Protein AF-A0A1H5ZE45-F1 (afdb_monomer_lite)

Sequence (126 aa):
MATTEIDCGADVAEILRLSAETYESKTTDYGSSWRAIGHIIHLLARGEPIVLETPEDIIAFGLFTRRMDKFAREFNGTFLSESLTFEALADSPEDESVYAAMAAANIRDMEDREMTDPNRVGIGAK

Foldseek 3Di:
DDDPDDPPDQDPVNVVVVVVVVVVLCCLQQPVLVVVLVVVVCVVCVNPDDDQPDPLSVVLVVLVVVVSSLVSRLCCCVPPHVDNDDDDSHDDPVRVVVSVVVNVVSVVVVVVVCVVDPPCDDPDDD

Radius of gyration: 21.1 Å; chains: 1; bounding box: 45×49×65 Å

Structure (mmCIF, N/CA/C/O backbone):
data_AF-A0A1H5ZE45-F1
#
_entry.id   AF-A0A1H5ZE45-F1
#
loop_
_atom_site.group_P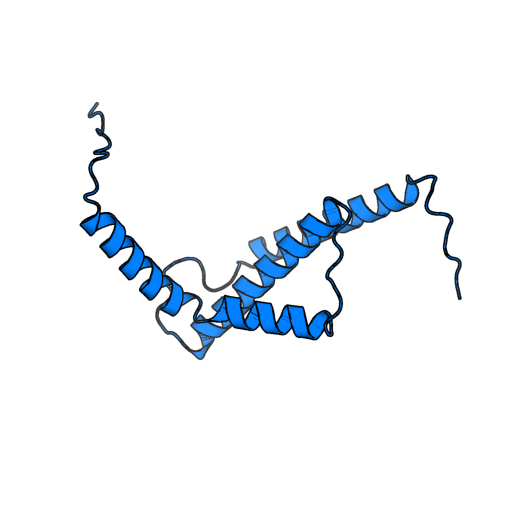DB
_atom_site.id
_atom_site.type_symbol
_atom_site.label_atom_id
_atom_site.label_alt_id
_atom_site.label_comp_id
_atom_site.label_asym_id
_atom_site.label_entity_id
_atom_site.label_seq_id
_atom_site.pdbx_PDB_ins_code
_atom_site.Cartn_x
_atom_site.Cartn_y
_atom_site.Cartn_z
_atom_site.occupancy
_atom_site.B_iso_or_equiv
_atom_site.auth_seq_id
_atom_site.auth_comp_id
_atom_site.auth_asym_id
_atom_site.auth_atom_id
_atom_site.pdbx_PDB_model_num
ATOM 1 N N . MET A 1 1 ? -4.451 33.214 -28.905 1.00 39.75 1 MET A N 1
ATOM 2 C CA . MET A 1 1 ? -4.835 32.087 -28.032 1.00 39.75 1 MET A CA 1
ATOM 3 C C . MET A 1 1 ? -4.920 30.862 -28.917 1.00 39.75 1 MET A C 1
ATOM 5 O O . MET A 1 1 ? -5.786 30.837 -29.778 1.00 39.75 1 MET A O 1
ATOM 9 N N . ALA A 1 2 ? -3.971 29.935 -28.799 1.00 36.00 2 ALA A N 1
ATOM 10 C CA . ALA A 1 2 ? -4.042 28.654 -29.492 1.00 36.00 2 ALA A CA 1
ATOM 11 C C . ALA A 1 2 ? -4.847 27.700 -28.606 1.00 36.00 2 ALA A C 1
ATOM 13 O O . ALA A 1 2 ? -4.462 27.439 -27.469 1.00 36.00 2 ALA A O 1
ATOM 14 N N . THR A 1 3 ? -6.000 27.265 -29.097 1.00 45.19 3 THR A N 1
ATOM 15 C CA . THR A 1 3 ? -6.771 26.167 -28.520 1.00 45.19 3 THR A CA 1
ATOM 16 C C . THR A 1 3 ? -6.051 24.874 -28.864 1.00 45.19 3 THR A C 1
ATOM 18 O O . THR A 1 3 ? -6.000 24.492 -30.030 1.00 45.19 3 THR A O 1
ATOM 21 N N . THR A 1 4 ? -5.454 24.232 -27.864 1.00 49.34 4 THR A N 1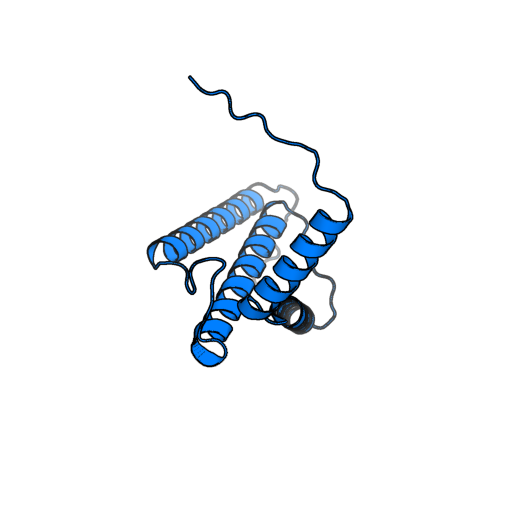
ATOM 22 C CA . THR A 1 4 ? -4.920 22.878 -27.998 1.00 49.34 4 THR A CA 1
ATOM 23 C C . THR A 1 4 ? -6.099 21.934 -28.208 1.00 49.34 4 THR A C 1
ATOM 25 O O . THR A 1 4 ? -6.852 21.661 -27.273 1.00 49.34 4 THR A O 1
ATOM 28 N N . GLU A 1 5 ? -6.301 21.491 -29.445 1.00 48.97 5 GLU A N 1
ATOM 29 C CA . GLU A 1 5 ? -7.174 20.360 -29.742 1.00 48.97 5 GLU A CA 1
ATOM 30 C C . GLU A 1 5 ? -6.571 19.113 -29.090 1.00 48.97 5 GLU A C 1
ATOM 32 O O . GLU A 1 5 ? -5.402 18.788 -29.298 1.00 48.97 5 GLU A O 1
ATOM 37 N N . ILE A 1 6 ? -7.356 18.446 -28.247 1.00 53.59 6 ILE A N 1
ATOM 38 C CA . ILE A 1 6 ? -7.009 17.128 -27.723 1.00 53.59 6 ILE A CA 1
ATOM 39 C C . ILE A 1 6 ? -7.347 16.140 -28.838 1.00 53.59 6 ILE A C 1
ATOM 41 O O . ILE A 1 6 ? -8.520 15.880 -29.105 1.00 53.59 6 ILE A O 1
ATOM 45 N N . ASP A 1 7 ? -6.318 15.638 -29.516 1.00 57.38 7 ASP A N 1
ATOM 46 C CA . ASP A 1 7 ? -6.448 14.551 -30.480 1.00 57.38 7 ASP A CA 1
ATOM 47 C C . ASP A 1 7 ? -6.828 13.261 -29.731 1.00 57.38 7 ASP A C 1
ATOM 49 O O . ASP A 1 7 ? -6.010 12.637 -29.056 1.00 57.38 7 ASP A O 1
ATOM 53 N N . CYS A 1 8 ? -8.108 12.893 -29.797 1.00 54.84 8 CYS A N 1
ATOM 54 C CA . CYS A 1 8 ? -8.665 11.680 -29.190 1.00 54.84 8 CYS A CA 1
ATOM 55 C C . CYS A 1 8 ? -8.446 10.416 -30.051 1.00 54.84 8 CYS A C 1
ATOM 57 O O . CYS A 1 8 ? -9.167 9.432 -29.886 1.00 54.84 8 CYS A O 1
ATOM 59 N N . GLY A 1 9 ? -7.490 10.425 -30.983 1.00 55.22 9 GLY A N 1
ATOM 60 C CA . GLY A 1 9 ? -7.260 9.354 -31.951 1.00 55.22 9 GLY A CA 1
ATOM 61 C C . GLY A 1 9 ? -6.081 8.430 -31.647 1.00 55.22 9 GLY A C 1
ATOM 62 O O . GLY A 1 9 ? -5.361 8.078 -32.577 1.00 55.22 9 GLY A O 1
ATOM 63 N N . ALA A 1 10 ? -5.837 8.028 -30.395 1.00 62.44 10 ALA A N 1
ATOM 64 C CA . ALA A 1 10 ? -4.823 6.998 -30.153 1.00 62.44 10 ALA A CA 1
ATOM 65 C C . ALA A 1 10 ? -5.260 5.682 -30.828 1.00 62.44 10 ALA A C 1
ATOM 67 O O . ALA A 1 10 ? -6.254 5.072 -30.428 1.00 62.44 10 ALA A O 1
ATOM 68 N N . ASP A 1 11 ? -4.531 5.264 -31.868 1.00 82.38 11 ASP A N 1
ATOM 69 C CA . ASP A 1 11 ? -4.688 3.949 -32.494 1.00 82.38 11 ASP A CA 1
ATOM 70 C C . ASP A 1 11 ? -4.582 2.864 -31.408 1.00 82.38 11 ASP A C 1
ATOM 72 O O . ASP A 1 11 ? -3.792 2.976 -30.469 1.00 82.38 11 ASP A O 1
ATOM 76 N N . VAL A 1 12 ? -5.379 1.802 -31.511 1.00 83.50 12 VAL A N 1
ATOM 77 C CA . VAL A 1 12 ? -5.388 0.699 -30.536 1.00 83.50 12 VAL A CA 1
ATOM 78 C C . VAL A 1 12 ? -3.977 0.138 -30.348 1.00 83.50 12 VAL A C 1
ATOM 80 O O . VAL A 1 12 ? -3.586 -0.187 -29.227 1.00 83.50 12 VAL A O 1
ATOM 83 N N . ALA A 1 13 ? -3.189 0.079 -31.425 1.00 86.50 13 ALA A N 1
ATOM 84 C CA . ALA A 1 13 ? -1.790 -0.332 -31.368 1.00 86.50 13 ALA A CA 1
ATOM 85 C C . ALA A 1 13 ? -0.941 0.583 -30.468 1.00 86.50 13 ALA A C 1
ATOM 87 O O . ALA A 1 13 ? -0.117 0.094 -29.696 1.00 86.50 13 ALA A O 1
ATOM 88 N N . GLU A 1 14 ? -1.178 1.893 -30.517 1.00 86.44 14 GLU A N 1
ATOM 89 C CA . GLU A 1 14 ? -0.467 2.878 -29.706 1.00 86.44 14 GLU A CA 1
ATOM 90 C C . GLU A 1 14 ? -0.848 2.770 -28.225 1.00 86.44 14 GLU A C 1
ATOM 92 O O . GLU A 1 14 ? 0.026 2.776 -27.359 1.00 86.44 14 GLU A O 1
ATOM 97 N N . ILE A 1 15 ? -2.132 2.563 -27.914 1.00 85.06 15 ILE A N 1
ATOM 98 C CA . ILE A 1 15 ? -2.588 2.322 -26.533 1.00 85.06 15 ILE A CA 1
ATOM 99 C C . ILE A 1 15 ? -1.929 1.066 -25.954 1.00 85.06 15 ILE A C 1
ATOM 101 O O . ILE A 1 15 ? -1.472 1.069 -24.807 1.00 85.06 15 ILE A O 1
ATOM 105 N N . LEU A 1 16 ? -1.868 -0.014 -26.737 1.00 88.88 16 LEU A N 1
ATOM 106 C CA . LEU A 1 16 ? -1.245 -1.265 -26.307 1.00 88.88 16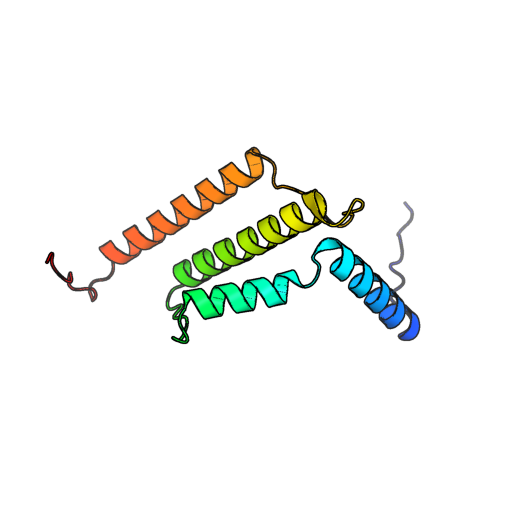 LEU A CA 1
ATOM 107 C C . LEU A 1 16 ? 0.265 -1.103 -26.104 1.00 88.88 16 LEU A C 1
ATOM 109 O O . LEU A 1 16 ? 0.793 -1.608 -25.112 1.00 88.88 16 LEU A O 1
ATOM 113 N N . ARG A 1 17 ? 0.946 -0.356 -26.983 1.00 88.31 17 ARG A N 1
ATOM 114 C CA . ARG A 1 17 ? 2.372 -0.034 -26.842 1.00 88.31 17 ARG A CA 1
ATOM 115 C C . ARG A 1 17 ? 2.639 0.770 -25.568 1.00 88.31 17 ARG A C 1
ATOM 117 O O . ARG A 1 17 ? 3.455 0.352 -24.751 1.00 88.31 17 ARG A O 1
ATOM 124 N N . LEU A 1 18 ? 1.903 1.861 -25.349 1.00 85.69 18 LEU A N 1
ATOM 125 C CA . LEU A 1 18 ? 2.028 2.694 -24.146 1.00 85.69 18 LEU A CA 1
ATOM 126 C C . LEU A 1 18 ? 1.725 1.907 -22.864 1.00 85.69 18 LEU A C 1
ATOM 128 O O . LEU A 1 18 ? 2.375 2.105 -21.837 1.00 85.69 18 LEU A O 1
ATOM 132 N N . SER A 1 19 ? 0.762 0.985 -22.918 1.00 80.81 19 SER A N 1
ATOM 133 C CA . SER A 1 19 ? 0.438 0.107 -21.789 1.00 80.81 19 SER A CA 1
ATOM 134 C C . SER A 1 19 ? 1.579 -0.863 -21.473 1.00 80.81 19 SER A C 1
ATOM 136 O O . SER A 1 19 ? 1.881 -1.077 -20.299 1.00 80.81 19 SER A O 1
ATOM 138 N N . ALA A 1 20 ? 2.233 -1.422 -22.496 1.00 88.06 20 ALA A N 1
ATOM 139 C CA . ALA A 1 20 ? 3.394 -2.294 -22.323 1.00 88.06 20 ALA A CA 1
ATOM 140 C C . ALA A 1 20 ? 4.586 -1.534 -21.717 1.00 88.06 20 ALA A C 1
ATOM 142 O O . ALA A 1 20 ? 5.150 -1.980 -20.720 1.00 88.06 20 ALA A O 1
ATOM 143 N N . GLU A 1 21 ? 4.895 -0.343 -22.233 1.00 87.56 21 GLU A N 1
ATOM 144 C CA . GLU A 1 21 ? 5.956 0.521 -21.691 1.00 87.56 21 GLU A CA 1
ATOM 145 C C . GLU A 1 21 ? 5.669 0.931 -20.243 1.00 87.56 21 GLU A C 1
ATOM 147 O O . GLU A 1 21 ? 6.547 0.883 -19.381 1.00 87.56 21 GLU A O 1
ATOM 152 N N . THR A 1 22 ? 4.410 1.258 -19.943 1.00 83.19 22 THR A N 1
ATOM 153 C CA . THR A 1 22 ? 3.974 1.556 -18.574 1.00 83.19 22 THR A CA 1
ATOM 154 C C . THR A 1 22 ? 4.145 0.345 -17.661 1.00 83.19 22 THR A C 1
ATOM 156 O O . THR A 1 22 ? 4.574 0.495 -16.518 1.00 83.19 22 THR A O 1
ATOM 159 N N . TYR A 1 23 ? 3.821 -0.859 -18.134 1.00 84.00 23 TYR A N 1
ATOM 160 C CA . TYR A 1 23 ? 3.991 -2.084 -17.359 1.00 84.00 23 TYR A CA 1
ATOM 161 C C . TYR A 1 23 ? 5.466 -2.362 -17.043 1.00 84.00 23 TYR A C 1
ATOM 163 O O . TYR A 1 23 ? 5.793 -2.657 -15.892 1.00 84.00 23 TYR A O 1
ATOM 171 N N . GLU A 1 24 ? 6.361 -2.233 -18.022 1.00 84.44 24 GLU A N 1
ATOM 172 C CA . GLU A 1 24 ? 7.805 -2.428 -17.832 1.00 84.44 24 GLU A CA 1
ATOM 173 C C . GLU A 1 24 ? 8.397 -1.387 -16.875 1.00 84.44 24 GLU A C 1
ATOM 175 O O . GLU A 1 24 ? 9.108 -1.741 -15.929 1.00 84.44 24 GLU A O 1
ATOM 180 N N . SER A 1 25 ? 8.027 -0.116 -17.055 1.00 77.75 25 SER A N 1
ATOM 181 C CA . SER A 1 25 ? 8.434 0.978 -16.170 1.00 77.75 25 SER A CA 1
ATOM 182 C C . SER A 1 25 ? 7.957 0.742 -14.734 1.00 77.75 25 SER A C 1
ATOM 184 O O . SER A 1 25 ? 8.763 0.751 -13.804 1.00 77.75 25 SER A O 1
ATOM 186 N N . LYS A 1 26 ? 6.674 0.417 -14.531 1.00 77.19 26 LYS A N 1
ATOM 187 C CA . LYS A 1 26 ? 6.141 0.120 -13.192 1.00 77.19 26 LYS A CA 1
ATOM 188 C C . LYS A 1 26 ? 6.747 -1.135 -12.575 1.00 77.19 26 LYS A C 1
ATOM 190 O O . LYS A 1 26 ? 6.938 -1.172 -11.365 1.00 77.19 26 LYS A O 1
ATOM 195 N N . THR A 1 27 ? 7.065 -2.147 -13.377 1.00 79.38 27 THR A N 1
ATOM 196 C CA . THR A 1 27 ? 7.745 -3.355 -12.891 1.00 79.38 27 THR A CA 1
ATOM 197 C C . THR A 1 27 ? 9.175 -3.045 -12.462 1.00 79.38 27 THR A C 1
ATOM 199 O O . THR A 1 27 ? 9.656 -3.626 -11.498 1.00 79.38 27 THR A O 1
ATOM 202 N N . THR A 1 28 ? 9.851 -2.110 -13.122 1.00 76.25 28 THR A N 1
ATOM 203 C CA . THR A 1 28 ? 11.174 -1.643 -12.689 1.00 76.25 28 THR A CA 1
ATOM 204 C C . THR A 1 28 ? 11.074 -0.870 -11.374 1.00 76.25 28 THR A C 1
ATOM 206 O O . THR A 1 28 ? 11.841 -1.126 -10.446 1.00 76.25 28 THR A O 1
ATOM 209 N N . ASP A 1 29 ? 10.082 0.017 -11.264 1.00 69.62 29 ASP A N 1
ATOM 210 C CA . ASP A 1 29 ? 9.933 0.894 -10.105 1.00 69.62 29 ASP A CA 1
ATOM 211 C C . ASP A 1 29 ? 9.447 0.154 -8.845 1.00 69.62 29 ASP A C 1
ATOM 213 O O . ASP A 1 29 ? 10.027 0.284 -7.765 1.00 69.62 29 ASP A O 1
ATOM 217 N N . TYR A 1 30 ? 8.392 -0.648 -8.982 1.00 69.81 30 TYR A N 1
ATOM 218 C CA . TYR A 1 30 ? 7.711 -1.328 -7.876 1.00 69.81 30 TYR A CA 1
ATOM 219 C C . TYR A 1 30 ? 8.058 -2.826 -7.793 1.00 69.81 30 TYR A C 1
ATOM 221 O O . TYR A 1 30 ? 7.680 -3.509 -6.840 1.00 69.81 30 TYR A O 1
ATOM 229 N N . GLY A 1 31 ? 8.772 -3.387 -8.772 1.00 77.62 31 GLY A N 1
ATOM 230 C CA . GLY A 1 31 ? 9.054 -4.820 -8.805 1.00 77.62 31 GLY A CA 1
ATOM 231 C C . GLY A 1 31 ? 7.771 -5.657 -8.818 1.00 77.62 31 GLY A C 1
ATOM 232 O O . GLY A 1 31 ? 6.774 -5.342 -9.467 1.00 77.62 31 GLY A O 1
ATOM 233 N N . SER A 1 32 ? 7.787 -6.744 -8.045 1.00 81.12 32 SER A N 1
ATOM 234 C CA . SER A 1 32 ? 6.585 -7.516 -7.696 1.00 81.12 32 SER A CA 1
ATOM 235 C C . SER A 1 32 ? 6.064 -7.173 -6.291 1.00 81.12 32 SER A C 1
ATOM 237 O O . SER A 1 32 ? 5.497 -8.048 -5.632 1.00 81.12 32 SER A O 1
ATOM 239 N N . SER A 1 33 ? 6.256 -5.932 -5.814 1.00 81.44 33 SER A N 1
ATOM 240 C CA . SER A 1 33 ? 5.860 -5.501 -4.462 1.00 81.44 33 SER A CA 1
ATOM 241 C C . SER A 1 33 ? 4.400 -5.816 -4.156 1.00 81.44 33 SER A C 1
ATOM 243 O O . SER A 1 33 ? 4.111 -6.378 -3.109 1.00 81.44 33 SER A O 1
ATOM 245 N N . TRP A 1 34 ? 3.490 -5.572 -5.099 1.00 81.44 34 TRP A N 1
ATOM 246 C CA . TRP A 1 34 ? 2.060 -5.838 -4.943 1.00 81.44 34 TRP A CA 1
ATOM 247 C C . TRP A 1 34 ? 1.754 -7.308 -4.608 1.00 81.44 34 TRP A C 1
ATOM 249 O O . TRP A 1 34 ? 0.875 -7.591 -3.793 1.00 81.44 34 TRP A O 1
ATOM 259 N N . ARG A 1 35 ? 2.517 -8.260 -5.170 1.00 87.81 35 ARG A N 1
ATOM 260 C CA . ARG A 1 35 ? 2.410 -9.687 -4.813 1.00 87.81 35 ARG A CA 1
ATOM 261 C C . ARG A 1 35 ? 2.954 -9.939 -3.411 1.00 87.81 35 ARG A C 1
ATOM 263 O O . ARG A 1 35 ? 2.313 -10.628 -2.623 1.00 87.81 35 ARG A O 1
ATOM 270 N N . ALA A 1 36 ? 4.120 -9.376 -3.093 1.00 84.69 36 ALA A N 1
ATOM 271 C CA . ALA A 1 36 ? 4.751 -9.528 -1.783 1.00 84.69 36 ALA A CA 1
ATOM 272 C C . ALA A 1 36 ? 3.879 -8.950 -0.656 1.00 84.69 36 ALA A C 1
ATOM 274 O O . ALA A 1 36 ? 3.680 -9.606 0.362 1.00 84.69 36 ALA A O 1
ATOM 275 N N . ILE A 1 37 ? 3.288 -7.774 -0.868 1.00 89.44 37 ILE A N 1
ATOM 276 C CA . ILE A 1 37 ? 2.341 -7.132 0.047 1.00 89.44 37 ILE A CA 1
ATOM 277 C C . ILE A 1 37 ? 1.115 -8.026 0.242 1.00 89.44 37 ILE A C 1
ATOM 279 O O . ILE A 1 37 ? 0.717 -8.257 1.380 1.00 89.44 37 ILE A O 1
ATOM 283 N N . GLY A 1 38 ? 0.572 -8.616 -0.829 1.00 88.44 38 GLY A N 1
ATOM 284 C CA . GLY A 1 38 ? -0.508 -9.602 -0.727 1.00 88.44 38 GLY A CA 1
ATOM 285 C C . GLY A 1 38 ? -0.141 -10.811 0.144 1.00 88.44 38 GLY A C 1
ATOM 286 O O . GLY A 1 38 ? -0.927 -11.216 1.001 1.00 88.44 38 GLY A O 1
ATOM 287 N N . HIS A 1 39 ? 1.071 -11.353 -0.008 1.00 89.69 39 HIS A N 1
ATOM 288 C CA . HIS A 1 39 ? 1.563 -12.441 0.843 1.00 89.69 39 HIS A CA 1
ATOM 289 C C . HIS A 1 39 ? 1.745 -12.019 2.305 1.00 89.69 39 HIS A C 1
ATOM 291 O O . HIS A 1 39 ? 1.390 -12.783 3.200 1.00 89.69 39 HIS A O 1
ATOM 297 N N . ILE A 1 40 ? 2.256 -10.810 2.557 1.00 88.94 40 ILE A N 1
ATOM 298 C CA . ILE A 1 40 ? 2.403 -10.257 3.910 1.00 88.94 40 ILE A CA 1
ATOM 299 C C . ILE A 1 40 ? 1.032 -10.105 4.565 1.00 88.94 40 ILE A C 1
ATOM 301 O O . ILE A 1 40 ? 0.839 -10.583 5.678 1.00 88.94 40 ILE A O 1
ATOM 305 N N . ILE A 1 41 ? 0.066 -9.507 3.866 1.00 91.38 41 ILE A N 1
ATOM 306 C CA . ILE A 1 41 ? -1.306 -9.341 4.358 1.00 91.38 41 ILE A CA 1
ATOM 307 C C . ILE A 1 41 ? -1.922 -10.703 4.688 1.00 91.38 41 ILE A C 1
ATOM 309 O O . ILE A 1 41 ? -2.472 -10.880 5.773 1.00 91.38 41 ILE A O 1
ATOM 313 N N . HIS A 1 42 ? -1.779 -11.689 3.800 1.00 89.50 42 HIS A N 1
ATOM 314 C CA . HIS A 1 42 ? -2.287 -13.040 4.035 1.00 89.50 42 HIS A CA 1
ATOM 315 C C . HIS A 1 42 ? -1.636 -13.715 5.254 1.00 89.50 42 HIS A C 1
ATOM 317 O O . HIS A 1 42 ? -2.321 -14.363 6.047 1.00 89.50 42 HIS A O 1
ATOM 323 N N . LEU A 1 43 ? -0.323 -13.538 5.433 1.00 91.50 43 LEU A N 1
ATOM 324 C CA . LEU A 1 43 ? 0.420 -14.065 6.576 1.00 91.50 43 LEU A CA 1
ATOM 325 C C . LEU A 1 43 ? 0.009 -13.388 7.890 1.00 91.50 43 LEU A C 1
ATOM 327 O O . LEU A 1 43 ? -0.175 -14.073 8.895 1.00 91.50 43 LEU A O 1
ATOM 331 N N . LEU A 1 44 ? -0.176 -12.066 7.879 1.00 89.38 44 LEU A N 1
ATOM 332 C CA . LEU A 1 44 ? -0.654 -11.304 9.034 1.00 89.38 44 LEU A CA 1
ATOM 333 C C . LEU A 1 44 ? -2.080 -11.708 9.423 1.00 89.38 44 LEU A C 1
ATOM 335 O O . LEU A 1 44 ? -2.360 -11.869 10.609 1.00 89.38 44 LEU A O 1
ATOM 339 N N . ALA A 1 45 ? -2.943 -11.947 8.434 1.00 91.44 45 ALA A N 1
ATOM 340 C CA . ALA A 1 45 ? -4.297 -12.453 8.638 1.00 91.44 45 ALA A CA 1
ATOM 341 C C . ALA A 1 45 ? -4.331 -13.932 9.062 1.00 91.44 45 ALA A C 1
ATOM 343 O O . ALA A 1 45 ? -5.365 -14.419 9.504 1.00 91.44 45 ALA A O 1
ATOM 344 N N . ARG A 1 46 ? -3.216 -14.669 8.943 1.00 90.25 46 ARG A N 1
ATOM 345 C CA . ARG A 1 46 ? -3.106 -16.100 9.287 1.00 90.25 46 ARG A CA 1
ATOM 346 C C . ARG A 1 46 ? -4.162 -16.981 8.606 1.00 90.25 46 ARG A C 1
ATOM 348 O O . ARG A 1 46 ? -4.579 -17.992 9.161 1.00 90.25 46 ARG A O 1
ATOM 355 N N . GLY A 1 47 ? -4.572 -16.606 7.395 1.00 83.44 47 GLY A N 1
ATOM 356 C CA . GLY A 1 47 ? -5.619 -17.301 6.642 1.00 83.44 47 GLY A CA 1
ATOM 357 C C . GLY A 1 47 ? -7.055 -16.960 7.057 1.00 83.44 47 GLY A C 1
ATOM 358 O O . GLY A 1 47 ? -7.979 -17.461 6.420 1.00 83.44 47 GLY A O 1
ATOM 359 N N . GLU A 1 48 ? -7.251 -16.098 8.055 1.00 92.00 48 GLU A N 1
ATOM 360 C CA . GLU A 1 48 ? -8.572 -15.594 8.432 1.00 92.00 48 GLU A CA 1
ATOM 361 C C . GLU A 1 48 ? -9.058 -14.504 7.458 1.00 92.00 48 GLU A C 1
ATOM 363 O O . GLU A 1 48 ? -8.244 -13.791 6.854 1.00 92.00 48 GLU A O 1
ATOM 368 N N . PRO A 1 49 ? -10.382 -14.336 7.288 1.00 89.94 49 PRO A N 1
ATOM 369 C CA . PRO A 1 49 ? -10.936 -13.224 6.528 1.00 89.94 49 PRO A CA 1
ATOM 370 C C . PRO A 1 49 ? -10.574 -11.869 7.148 1.00 89.94 49 PRO A C 1
ATOM 372 O O . PRO A 1 49 ? -10.669 -11.677 8.359 1.00 89.94 49 PRO A O 1
ATOM 375 N N . ILE A 1 50 ? -10.228 -10.899 6.302 1.00 90.75 50 ILE A N 1
ATOM 376 C CA . ILE A 1 50 ? -10.102 -9.499 6.719 1.00 90.75 50 ILE A CA 1
ATOM 377 C C . ILE A 1 50 ? -11.510 -8.915 6.778 1.00 90.75 50 ILE A C 1
ATOM 379 O O . ILE A 1 50 ? -12.206 -8.866 5.763 1.00 90.75 50 ILE A O 1
ATOM 383 N N . VAL A 1 51 ? -11.922 -8.484 7.964 1.00 92.06 51 VAL A N 1
ATOM 384 C CA . VAL A 1 51 ? -13.242 -7.899 8.201 1.00 92.06 51 VAL A CA 1
ATOM 385 C C . VAL A 1 51 ? -13.094 -6.379 8.264 1.00 92.06 51 VAL A C 1
ATOM 387 O O . VAL A 1 51 ? -12.345 -5.872 9.092 1.00 92.06 51 VAL A O 1
ATOM 390 N N . LEU A 1 52 ? -13.778 -5.666 7.365 1.00 94.12 52 LEU A N 1
ATOM 391 C CA . LEU A 1 52 ? -13.825 -4.201 7.298 1.00 94.12 52 LEU A CA 1
ATOM 392 C C . LEU A 1 52 ? -15.301 -3.789 7.338 1.00 94.12 52 LEU A C 1
ATOM 394 O O . LEU A 1 52 ? -15.995 -3.895 6.325 1.00 94.12 52 LEU A O 1
ATOM 398 N N . GLU A 1 53 ? -15.807 -3.405 8.507 1.00 92.62 53 GLU A N 1
ATOM 399 C CA . GLU A 1 53 ? -17.250 -3.190 8.719 1.00 92.62 53 GLU A CA 1
ATOM 400 C C . GLU A 1 53 ? -17.626 -1.715 8.599 1.00 92.62 53 GLU A C 1
ATOM 402 O O . GLU A 1 53 ? -18.743 -1.371 8.202 1.00 92.62 53 GLU A O 1
ATOM 407 N N . THR A 1 54 ? -16.682 -0.839 8.928 1.00 92.12 54 THR A N 1
ATOM 408 C CA . THR A 1 54 ? -16.891 0.600 9.002 1.00 92.12 54 THR A CA 1
ATOM 409 C C . THR A 1 54 ? -16.074 1.352 7.947 1.00 92.12 54 THR A C 1
ATOM 411 O O . THR A 1 54 ? -15.045 0.860 7.472 1.00 92.12 54 THR A O 1
ATOM 414 N N . PRO A 1 55 ? -16.502 2.568 7.557 1.00 92.69 55 PRO A N 1
ATOM 415 C CA . PRO A 1 55 ? -15.676 3.466 6.755 1.00 92.69 55 PRO A CA 1
ATOM 416 C C . PRO A 1 55 ? -14.268 3.663 7.331 1.00 92.69 55 PRO A C 1
ATOM 418 O O . PRO A 1 55 ? -13.306 3.703 6.572 1.00 92.69 55 PRO A O 1
ATOM 421 N N . GLU A 1 56 ? -14.134 3.734 8.653 1.00 91.38 56 GLU A N 1
ATOM 422 C CA . GLU A 1 56 ? -12.866 3.931 9.351 1.00 91.38 56 GLU A CA 1
ATOM 423 C C . GLU A 1 56 ? -11.956 2.702 9.235 1.00 91.38 56 GLU A C 1
ATOM 425 O O . GLU A 1 56 ? -10.749 2.867 9.047 1.00 91.38 56 GLU A O 1
ATOM 430 N N . ASP A 1 57 ? -12.515 1.483 9.250 1.00 88.44 57 ASP A N 1
ATOM 431 C CA . ASP A 1 57 ? -11.761 0.251 8.965 1.00 88.44 57 ASP A CA 1
ATOM 432 C C . ASP A 1 57 ? -11.213 0.272 7.534 1.00 88.44 57 ASP A C 1
ATOM 434 O O . ASP A 1 57 ? -10.051 -0.060 7.287 1.00 88.44 57 ASP A O 1
ATOM 438 N N . ILE A 1 58 ? -12.042 0.702 6.578 1.00 93.44 58 ILE A N 1
ATOM 439 C CA . ILE A 1 58 ? -11.662 0.811 5.165 1.00 93.44 58 ILE A CA 1
ATOM 440 C C . ILE A 1 58 ? -10.561 1.866 4.988 1.00 93.44 58 ILE A C 1
ATOM 442 O O . ILE A 1 58 ? -9.590 1.625 4.265 1.00 93.44 58 ILE A O 1
ATOM 446 N N . ILE A 1 59 ? -10.674 3.014 5.664 1.00 89.00 59 ILE A N 1
ATOM 447 C CA . ILE A 1 59 ? -9.667 4.084 5.641 1.00 89.00 59 ILE A CA 1
ATOM 448 C C . ILE A 1 59 ? -8.354 3.592 6.257 1.00 89.00 59 ILE A C 1
ATOM 450 O O . ILE A 1 59 ? -7.297 3.752 5.643 1.00 89.00 59 ILE A O 1
ATOM 454 N N . ALA A 1 60 ? -8.403 2.950 7.426 1.00 87.75 60 ALA A N 1
ATOM 455 C CA . ALA A 1 60 ? -7.227 2.409 8.099 1.00 87.75 60 ALA A CA 1
ATOM 456 C C . ALA A 1 60 ? -6.513 1.356 7.237 1.00 87.75 60 ALA A C 1
ATOM 458 O O . ALA A 1 60 ? -5.293 1.421 7.057 1.00 87.75 60 ALA A O 1
ATOM 459 N N . PHE A 1 61 ? -7.264 0.428 6.637 1.00 92.31 61 PHE A N 1
ATOM 460 C CA . PHE A 1 61 ? -6.711 -0.581 5.737 1.00 92.31 61 PHE A CA 1
ATOM 461 C C . PHE A 1 61 ? -6.105 0.048 4.469 1.00 92.31 61 PHE A C 1
ATOM 463 O O . PHE A 1 61 ? -5.001 -0.314 4.048 1.00 92.31 61 PHE A O 1
ATOM 470 N N . GLY A 1 62 ? -6.771 1.050 3.890 1.00 89.69 62 GLY A N 1
ATOM 471 C CA . GLY A 1 62 ? -6.256 1.819 2.755 1.00 89.69 62 GLY A CA 1
ATOM 472 C C . GLY A 1 62 ? -4.940 2.540 3.072 1.00 89.69 62 GLY A C 1
ATOM 473 O O . GLY A 1 62 ? -3.974 2.432 2.315 1.00 89.69 62 GLY A O 1
ATOM 474 N N . LEU A 1 63 ? -4.857 3.217 4.222 1.00 87.25 63 LEU A N 1
ATOM 475 C CA . LEU A 1 63 ? -3.631 3.876 4.684 1.00 87.25 63 LEU A CA 1
ATOM 476 C C . LEU A 1 63 ? -2.496 2.872 4.922 1.00 87.25 63 LEU A C 1
ATOM 478 O O . LEU A 1 63 ? -1.354 3.138 4.544 1.00 87.25 63 LEU A O 1
ATOM 482 N N . PHE A 1 64 ? -2.802 1.711 5.506 1.00 89.50 64 PHE A N 1
ATOM 483 C CA . PHE A 1 64 ? -1.826 0.644 5.722 1.00 89.50 64 PHE A CA 1
ATOM 484 C C . PHE A 1 64 ? -1.226 0.145 4.400 1.00 89.50 64 PHE A C 1
ATOM 486 O O . PHE A 1 64 ? -0.006 0.144 4.237 1.00 89.50 64 PHE A O 1
ATOM 493 N N . THR A 1 65 ? -2.067 -0.225 3.431 1.00 88.62 65 THR A N 1
ATOM 494 C CA . THR A 1 65 ? -1.593 -0.734 2.131 1.00 88.62 65 THR A CA 1
ATOM 495 C C . THR A 1 65 ? -0.786 0.308 1.350 1.00 88.62 65 THR A C 1
ATOM 497 O O . THR A 1 65 ? 0.245 -0.035 0.776 1.00 88.62 65 THR A O 1
ATOM 500 N N . ARG A 1 66 ? -1.172 1.591 1.402 1.00 84.56 66 ARG A N 1
ATOM 501 C CA . ARG A 1 66 ? -0.417 2.693 0.778 1.00 84.56 66 ARG A CA 1
ATOM 502 C C . ARG A 1 66 ? 0.986 2.851 1.370 1.00 84.56 66 ARG A C 1
ATOM 504 O O . ARG A 1 66 ? 1.944 3.025 0.620 1.00 84.56 66 ARG A O 1
ATOM 511 N N . ARG A 1 67 ? 1.128 2.751 2.697 1.00 84.75 67 ARG A N 1
ATOM 512 C CA . ARG A 1 67 ? 2.444 2.791 3.364 1.00 84.75 67 ARG A CA 1
ATOM 513 C C . ARG A 1 67 ? 3.304 1.578 3.010 1.00 84.75 67 ARG A C 1
ATOM 515 O O . ARG A 1 67 ? 4.504 1.724 2.808 1.00 84.75 67 ARG A O 1
ATOM 522 N N . MET A 1 68 ? 2.697 0.397 2.890 1.00 85.62 68 MET A N 1
ATOM 523 C CA . MET A 1 68 ? 3.403 -0.814 2.457 1.00 85.62 68 MET A CA 1
ATOM 524 C C . MET A 1 68 ? 3.976 -0.676 1.039 1.00 85.62 68 MET A C 1
ATOM 526 O O . MET A 1 68 ? 5.104 -1.103 0.796 1.00 85.62 68 MET A O 1
ATOM 530 N N . ASP A 1 69 ? 3.233 -0.051 0.124 1.00 81.38 69 ASP A N 1
ATOM 531 C CA . ASP A 1 69 ? 3.686 0.199 -1.251 1.00 81.38 69 ASP A CA 1
ATOM 532 C C . ASP A 1 69 ? 4.888 1.156 -1.292 1.00 81.38 69 ASP A C 1
ATOM 534 O O . ASP A 1 69 ? 5.863 0.911 -2.006 1.00 81.38 69 ASP A O 1
ATOM 538 N N . LYS A 1 70 ? 4.859 2.206 -0.461 1.00 79.50 70 LYS A N 1
ATOM 539 C CA . LYS A 1 70 ? 5.966 3.159 -0.295 1.00 79.50 70 LYS A CA 1
ATOM 540 C C . LYS A 1 70 ? 7.215 2.499 0.272 1.00 79.50 70 LYS A C 1
ATOM 542 O O . LYS A 1 70 ? 8.279 2.622 -0.324 1.00 79.50 70 LYS A O 1
ATOM 547 N N . PHE A 1 71 ? 7.069 1.721 1.343 1.00 81.06 71 PHE A N 1
ATOM 548 C CA . PHE A 1 71 ? 8.175 0.973 1.941 1.00 81.06 71 PHE A CA 1
ATOM 549 C C . PHE A 1 71 ? 8.820 0.001 0.943 1.00 81.06 71 PHE A C 1
ATOM 551 O O . PHE A 1 71 ? 10.042 -0.060 0.814 1.00 81.06 71 PHE A O 1
ATOM 558 N N . ALA A 1 72 ? 8.003 -0.753 0.201 1.00 79.75 72 ALA A N 1
ATOM 559 C CA . ALA A 1 72 ? 8.509 -1.694 -0.791 1.00 79.75 72 ALA A CA 1
ATOM 560 C C . ALA A 1 72 ? 9.282 -0.984 -1.912 1.00 79.75 72 ALA A C 1
ATOM 562 O O . ALA A 1 72 ? 10.303 -1.490 -2.380 1.00 79.75 72 ALA A O 1
ATOM 563 N N . ARG A 1 73 ? 8.816 0.195 -2.326 1.00 76.94 73 ARG A N 1
ATOM 564 C CA . ARG A 1 73 ? 9.480 0.999 -3.344 1.00 76.94 73 ARG A CA 1
ATOM 565 C C . ARG A 1 73 ? 10.774 1.635 -2.849 1.00 76.94 73 ARG A C 1
ATOM 567 O O . ARG A 1 73 ? 11.770 1.564 -3.563 1.00 76.94 73 ARG A O 1
ATOM 574 N N . GLU A 1 74 ? 10.777 2.216 -1.652 1.00 78.38 74 GLU A N 1
ATOM 575 C CA . GLU A 1 74 ? 11.984 2.771 -1.036 1.00 78.38 74 GLU A CA 1
ATOM 576 C C . GLU A 1 74 ? 13.058 1.687 -0.920 1.00 78.38 74 GLU A C 1
ATOM 578 O O . GLU A 1 74 ? 14.202 1.902 -1.319 1.00 78.38 74 GLU A O 1
ATOM 583 N N . PHE A 1 75 ? 12.681 0.484 -0.476 1.00 78.44 75 PHE A N 1
ATOM 584 C CA . PHE A 1 75 ? 13.584 -0.661 -0.444 1.00 78.44 75 PHE A CA 1
ATOM 585 C C . PHE A 1 75 ? 14.114 -1.002 -1.844 1.00 78.44 75 PHE A C 1
ATOM 587 O O . PHE A 1 75 ? 15.321 -1.148 -2.036 1.00 78.44 75 PHE A O 1
ATOM 594 N N . ASN A 1 76 ? 13.230 -1.100 -2.841 1.00 76.62 76 ASN A N 1
ATOM 595 C CA . ASN A 1 76 ? 13.621 -1.437 -4.208 1.00 76.62 76 ASN A CA 1
ATOM 596 C C . ASN A 1 76 ? 14.594 -0.401 -4.793 1.00 76.62 76 ASN A C 1
ATOM 598 O O . ASN A 1 76 ? 15.636 -0.762 -5.327 1.00 76.62 76 ASN A O 1
ATOM 602 N N . GLY A 1 77 ? 14.311 0.888 -4.642 1.00 75.31 77 GLY A N 1
ATOM 603 C CA . GLY A 1 77 ? 15.179 1.942 -5.157 1.00 75.31 77 GLY A CA 1
ATOM 604 C C . GLY A 1 77 ? 16.435 2.212 -4.332 1.00 75.31 77 GLY A C 1
ATOM 605 O O . GLY A 1 77 ? 17.411 2.731 -4.858 1.00 75.31 77 GLY A O 1
ATOM 606 N N . THR A 1 78 ? 16.451 1.841 -3.052 1.00 78.12 78 THR A N 1
ATOM 607 C CA . THR A 1 78 ? 17.661 1.955 -2.225 1.00 78.12 78 THR A CA 1
ATOM 608 C C . THR A 1 78 ? 18.626 0.798 -2.476 1.00 78.12 78 THR A C 1
ATOM 610 O O . THR A 1 78 ? 19.839 0.996 -2.459 1.00 78.12 78 THR A O 1
ATOM 613 N N . PHE A 1 79 ? 18.109 -0.417 -2.695 1.00 80.81 79 PHE A N 1
ATOM 614 C CA . PHE A 1 79 ? 18.930 -1.632 -2.678 1.00 80.81 79 PHE A CA 1
ATOM 615 C C . PHE A 1 79 ? 19.003 -2.387 -4.009 1.00 80.81 79 PHE A C 1
ATOM 617 O O . PHE A 1 79 ? 19.923 -3.186 -4.179 1.00 80.81 79 PHE A O 1
ATOM 624 N N . LEU A 1 80 ? 18.052 -2.196 -4.928 1.00 75.62 80 LEU A N 1
ATOM 625 C CA . LEU A 1 80 ? 17.882 -3.063 -6.103 1.00 75.62 80 LEU A CA 1
ATOM 626 C C . LEU A 1 80 ? 17.829 -2.316 -7.448 1.00 75.62 80 LEU A C 1
ATOM 628 O O . LEU A 1 80 ? 18.062 -2.947 -8.478 1.00 75.62 80 LEU A O 1
ATOM 632 N N . SER A 1 81 ? 17.536 -1.012 -7.470 1.00 70.62 81 SER A N 1
ATOM 633 C CA . SER A 1 81 ? 17.389 -0.229 -8.704 1.00 70.62 81 SER A CA 1
ATOM 634 C C . SER A 1 81 ? 17.963 1.181 -8.572 1.00 70.62 81 SER A C 1
ATOM 636 O O . SER A 1 81 ? 17.567 1.930 -7.688 1.00 70.62 81 SER A O 1
ATOM 638 N N . GLU A 1 82 ? 18.847 1.573 -9.494 1.00 61.47 82 GLU A N 1
ATOM 639 C CA . GLU A 1 82 ? 19.453 2.917 -9.542 1.00 61.47 82 GLU A CA 1
ATOM 640 C C . GLU A 1 82 ? 18.573 3.958 -10.266 1.00 61.47 82 GLU A C 1
ATOM 642 O O . GLU A 1 82 ? 18.906 5.143 -10.296 1.00 61.47 82 GLU A O 1
ATOM 647 N N . SER A 1 83 ? 17.447 3.543 -10.860 1.00 62.53 83 SER A N 1
ATOM 648 C CA . SER A 1 83 ? 16.594 4.408 -11.685 1.00 62.53 83 SER A CA 1
ATOM 649 C C . SER A 1 83 ? 15.111 4.242 -11.345 1.00 62.53 83 SER A C 1
ATOM 651 O O . SER A 1 83 ? 14.358 3.625 -12.100 1.00 62.53 83 SER A O 1
ATOM 653 N N . LEU A 1 84 ? 14.682 4.803 -10.211 1.00 62.38 84 LEU A N 1
ATOM 654 C CA . LEU A 1 84 ? 13.258 5.007 -9.934 1.00 62.38 84 LEU A CA 1
ATOM 655 C C . LEU A 1 84 ? 12.794 6.316 -10.575 1.00 62.38 84 LEU A C 1
ATOM 657 O O . LEU A 1 84 ? 13.412 7.359 -10.362 1.00 62.38 84 LEU A O 1
ATOM 661 N N . THR A 1 85 ? 11.728 6.273 -11.373 1.00 62.81 85 THR A N 1
ATOM 662 C CA . THR A 1 85 ? 11.353 7.407 -12.247 1.00 62.81 85 THR A CA 1
ATOM 663 C C . THR A 1 85 ? 9.921 7.906 -12.076 1.00 62.81 85 THR A C 1
ATOM 665 O O . THR A 1 85 ? 9.599 8.989 -12.562 1.00 62.81 85 THR A O 1
ATOM 668 N N . PHE A 1 86 ? 9.054 7.167 -11.379 1.00 55.66 86 PHE A N 1
ATOM 669 C CA . PHE A 1 86 ? 7.611 7.427 -11.422 1.00 55.66 86 PHE A CA 1
ATOM 670 C C . PHE A 1 86 ? 7.076 8.357 -10.308 1.00 55.66 86 PHE A C 1
ATOM 672 O O . PHE A 1 86 ? 6.010 8.940 -10.450 1.00 55.66 86 PHE A O 1
ATOM 679 N N . GLU A 1 87 ? 7.765 8.468 -9.171 1.00 58.53 87 GLU A N 1
ATOM 680 C CA . GLU A 1 87 ? 7.401 9.247 -7.969 1.00 58.53 87 GLU A CA 1
ATOM 681 C C . GLU A 1 87 ? 8.591 9.193 -6.982 1.00 58.53 87 GLU A C 1
ATOM 683 O O . GLU A 1 87 ? 9.498 8.375 -7.152 1.00 58.53 87 GLU A O 1
ATOM 688 N N . ALA A 1 88 ? 8.625 10.093 -5.993 1.00 55.53 88 ALA A N 1
ATOM 689 C CA . ALA A 1 88 ? 9.703 10.156 -5.009 1.00 55.53 88 ALA A CA 1
ATOM 690 C C . ALA A 1 88 ? 9.928 8.802 -4.300 1.00 55.53 88 ALA A C 1
ATOM 692 O O . ALA A 1 88 ? 8.977 8.127 -3.899 1.00 55.53 88 ALA A O 1
ATOM 693 N N . LEU A 1 89 ? 11.211 8.440 -4.175 1.00 57.72 89 LEU A N 1
ATOM 694 C CA . LEU A 1 89 ? 11.734 7.215 -3.551 1.00 57.72 89 LEU A CA 1
ATOM 695 C C . LEU A 1 89 ? 11.205 6.996 -2.131 1.00 57.72 89 LEU A C 1
ATOM 697 O O . LEU A 1 89 ? 10.787 5.893 -1.796 1.00 57.72 89 LEU A O 1
ATOM 701 N N . ALA A 1 90 ? 11.221 8.062 -1.339 1.00 58.88 90 ALA A N 1
ATOM 702 C CA . ALA A 1 90 ? 10.695 8.120 0.009 1.00 58.88 90 ALA A CA 1
ATOM 703 C C . ALA A 1 90 ? 9.696 9.276 0.088 1.00 58.88 90 ALA A C 1
ATOM 705 O O . ALA A 1 90 ? 9.816 10.269 -0.640 1.00 58.88 90 ALA A O 1
ATOM 706 N N . ASP A 1 91 ? 8.714 9.128 0.968 1.00 62.62 91 ASP A N 1
ATOM 707 C CA . ASP A 1 91 ? 7.908 10.256 1.408 1.00 62.62 91 ASP A CA 1
ATOM 708 C C . ASP A 1 91 ? 8.825 11.232 2.167 1.00 62.62 91 ASP A C 1
ATOM 710 O O . ASP A 1 91 ? 9.769 10.826 2.848 1.00 62.62 91 ASP A O 1
ATOM 714 N N . SER A 1 92 ? 8.606 12.536 2.003 1.00 61.94 92 SER A N 1
ATOM 715 C CA . SER A 1 92 ? 9.338 13.513 2.812 1.00 61.94 92 SER A CA 1
ATOM 716 C C . SER A 1 92 ? 8.942 13.366 4.292 1.00 61.94 92 SER A C 1
ATOM 718 O O . SER A 1 92 ? 7.842 12.886 4.582 1.00 61.94 92 SER A O 1
ATOM 720 N N . PRO A 1 93 ? 9.775 13.799 5.257 1.00 69.00 93 PRO A N 1
ATOM 721 C CA . PRO A 1 93 ? 9.355 13.862 6.659 1.00 69.00 93 PRO A CA 1
ATOM 722 C C . PRO A 1 93 ? 8.020 14.606 6.845 1.00 69.00 93 PRO A C 1
ATOM 724 O O . PRO A 1 93 ? 7.219 14.267 7.718 1.00 69.00 93 PRO A O 1
ATOM 727 N N . GLU A 1 94 ? 7.754 15.600 5.996 1.00 66.56 94 GLU A N 1
ATOM 728 C CA . GLU A 1 94 ? 6.486 16.313 5.915 1.00 66.56 94 GLU A CA 1
ATOM 729 C C . GLU A 1 94 ? 5.332 15.380 5.517 1.00 66.56 94 GLU A C 1
ATOM 731 O O . GLU A 1 94 ? 4.320 15.340 6.220 1.00 66.56 94 GLU A O 1
ATOM 736 N N . ASP A 1 95 ? 5.488 14.584 4.459 1.00 69.50 95 ASP A N 1
ATOM 737 C CA . ASP A 1 95 ? 4.485 13.606 4.020 1.00 69.50 95 ASP A CA 1
ATOM 738 C C . ASP A 1 95 ? 4.218 12.544 5.102 1.00 69.50 95 ASP A C 1
ATOM 740 O O . ASP A 1 95 ? 3.062 12.268 5.437 1.00 69.50 95 ASP A O 1
ATOM 744 N N . GLU A 1 96 ? 5.270 11.997 5.721 1.00 74.19 96 GLU A N 1
ATOM 745 C CA . GLU A 1 96 ? 5.149 11.024 6.814 1.00 74.19 96 GLU A CA 1
ATOM 746 C C . GLU A 1 96 ? 4.380 11.595 8.012 1.00 74.19 96 GLU A C 1
ATOM 748 O O . GLU A 1 96 ? 3.483 10.940 8.558 1.00 74.19 96 GLU A O 1
ATOM 753 N N . SER A 1 97 ? 4.683 12.840 8.396 1.00 76.44 97 SER A N 1
ATOM 754 C CA . SER A 1 97 ? 4.003 13.527 9.498 1.00 76.44 97 SER A CA 1
ATOM 755 C C . SER A 1 97 ? 2.511 13.739 9.218 1.00 76.44 97 SER A C 1
ATOM 757 O O . SER A 1 97 ? 1.677 13.574 10.114 1.00 76.44 97 SER A O 1
ATOM 759 N N . VAL A 1 98 ? 2.150 14.022 7.962 1.00 80.81 98 VAL A N 1
ATOM 760 C CA . VAL A 1 98 ? 0.757 14.180 7.532 1.00 80.81 98 VAL A CA 1
ATOM 761 C C . VAL A 1 98 ? 0.030 12.841 7.572 1.00 80.81 98 VAL A C 1
ATOM 763 O O . VAL A 1 98 ? -1.080 12.774 8.102 1.00 80.81 98 VAL A O 1
ATOM 766 N N . TYR A 1 99 ? 0.644 11.749 7.105 1.00 78.44 99 TYR A N 1
ATOM 767 C CA . TYR A 1 99 ? 0.031 10.425 7.239 1.00 78.44 99 TYR A CA 1
ATOM 768 C C . TYR A 1 99 ? -0.147 10.015 8.698 1.00 78.44 99 TYR A C 1
ATOM 770 O O . TYR A 1 99 ? -1.140 9.359 9.021 1.00 78.44 99 TYR A O 1
ATOM 778 N N . ALA A 1 100 ? 0.799 10.352 9.577 1.00 80.56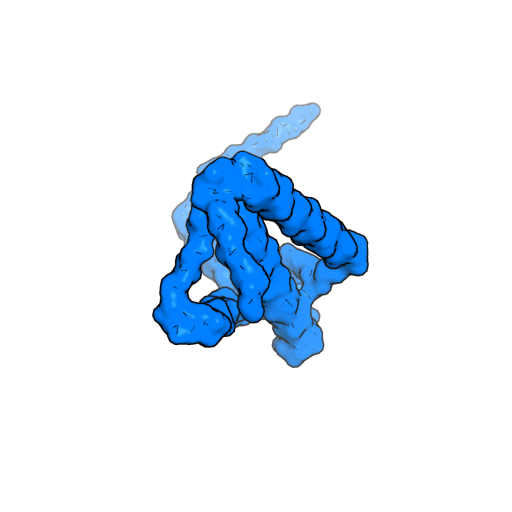 100 ALA A N 1
ATOM 779 C CA . ALA A 1 100 ? 0.668 10.099 11.007 1.00 80.56 100 ALA A CA 1
ATOM 780 C C . ALA A 1 100 ? -0.518 10.878 11.598 1.00 80.56 100 ALA A C 1
ATOM 782 O O . ALA A 1 100 ? -1.331 10.296 12.316 1.00 80.56 100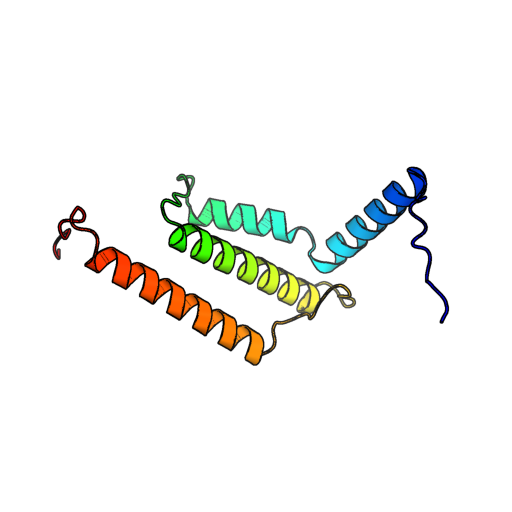 ALA A O 1
ATOM 783 N N . ALA A 1 101 ? -0.676 12.151 11.226 1.00 84.94 101 ALA A N 1
ATOM 784 C CA . ALA A 1 101 ? -1.810 12.971 11.643 1.00 84.94 101 ALA A CA 1
ATOM 785 C C . ALA A 1 101 ? -3.153 12.435 11.115 1.00 84.94 101 ALA A C 1
ATOM 787 O O . ALA A 1 101 ? -4.116 12.355 11.875 1.00 84.94 101 ALA A O 1
ATOM 788 N N . MET A 1 102 ? -3.219 12.010 9.849 1.00 86.75 102 MET A N 1
ATOM 789 C CA . MET A 1 102 ? -4.414 11.386 9.265 1.00 86.75 102 MET A CA 1
ATOM 790 C C . MET A 1 102 ? -4.799 10.092 9.988 1.00 86.75 102 MET A C 1
ATOM 792 O O . MET A 1 102 ? -5.973 9.874 10.277 1.00 86.75 102 MET A O 1
ATOM 796 N N . ALA A 1 103 ? -3.817 9.248 10.317 1.00 85.25 103 ALA A N 1
ATOM 797 C CA . ALA A 1 103 ? -4.066 8.032 11.085 1.00 85.25 103 ALA A CA 1
ATOM 798 C C . ALA A 1 103 ? -4.566 8.350 12.502 1.00 85.25 103 ALA A C 1
ATOM 800 O O . ALA A 1 103 ? -5.511 7.720 12.964 1.00 85.25 103 ALA A O 1
ATOM 801 N N . ALA A 1 104 ? -3.983 9.350 13.170 1.00 87.19 104 ALA A N 1
ATOM 802 C CA . ALA A 1 104 ? -4.434 9.793 14.487 1.00 87.19 104 ALA A CA 1
ATOM 803 C C . ALA A 1 104 ? -5.865 10.360 14.458 1.00 87.19 104 ALA A C 1
ATOM 805 O O . ALA A 1 104 ? -6.648 10.086 15.364 1.00 87.19 104 ALA A O 1
ATOM 806 N N . ALA A 1 105 ? -6.223 11.107 13.410 1.00 90.38 105 ALA A N 1
ATOM 807 C CA . ALA A 1 105 ? -7.587 11.589 13.211 1.00 90.38 105 ALA A CA 1
ATOM 808 C C . ALA A 1 105 ? -8.574 10.425 13.029 1.00 90.38 105 ALA A C 1
ATOM 810 O O . ALA A 1 105 ? -9.580 10.379 13.725 1.00 90.38 105 ALA A O 1
ATOM 811 N N . ASN A 1 106 ? -8.240 9.440 12.187 1.00 90.56 106 ASN A N 1
ATOM 812 C CA . ASN A 1 106 ? -9.090 8.264 11.988 1.00 90.56 106 ASN A CA 1
ATOM 813 C C . ASN A 1 106 ? -9.255 7.439 13.275 1.00 90.56 106 ASN A C 1
ATOM 815 O O . ASN A 1 106 ? -10.341 6.946 13.543 1.00 90.56 106 ASN A O 1
ATOM 819 N N . ILE A 1 107 ? -8.203 7.309 14.096 1.00 87.88 107 ILE A N 1
ATOM 820 C CA . ILE A 1 107 ? -8.294 6.653 15.414 1.00 87.88 107 ILE A CA 1
ATOM 821 C C . ILE A 1 107 ? -9.301 7.382 16.306 1.00 87.88 107 ILE A C 1
ATOM 823 O O . ILE A 1 107 ? -10.147 6.744 16.922 1.00 87.88 107 ILE A O 1
ATOM 827 N N . ARG A 1 108 ? -9.250 8.715 16.339 1.00 88.44 108 ARG A N 1
ATOM 828 C CA . ARG A 1 108 ? -10.207 9.508 17.110 1.00 88.44 108 ARG A CA 1
ATOM 829 C C . ARG A 1 108 ? -11.641 9.333 16.603 1.00 88.44 108 ARG A C 1
ATOM 831 O O . ARG A 1 108 ? -12.545 9.182 17.415 1.00 88.44 108 ARG A O 1
ATOM 838 N N . ASP A 1 109 ? -11.845 9.305 15.287 1.00 86.75 109 ASP A N 1
ATOM 839 C CA . ASP A 1 109 ? -13.168 9.063 14.699 1.00 86.75 109 ASP A CA 1
ATOM 840 C C . ASP A 1 109 ? -13.708 7.673 15.090 1.00 86.75 109 ASP A C 1
ATOM 842 O O . ASP A 1 109 ? -14.896 7.527 15.388 1.00 86.75 109 ASP A O 1
ATOM 846 N N . MET A 1 110 ? -12.837 6.658 15.163 1.00 85.06 110 MET A N 1
ATOM 847 C CA . MET A 1 110 ? -13.195 5.329 15.675 1.00 85.06 110 MET A CA 1
ATOM 848 C C . MET A 1 110 ? -13.607 5.387 17.152 1.00 85.06 110 MET A C 1
ATOM 850 O O . MET A 1 110 ? -14.668 4.873 17.497 1.00 85.06 110 MET A O 1
ATOM 854 N N . GLU A 1 111 ? -12.822 6.043 18.011 1.00 86.88 111 GLU A N 1
ATOM 855 C CA . GLU A 1 111 ? -13.122 6.202 19.445 1.00 86.88 111 GLU A CA 1
ATOM 856 C C . GLU A 1 111 ? -14.453 6.937 19.680 1.00 86.88 111 GLU A C 1
ATOM 858 O O . GLU A 1 111 ? -15.281 6.509 20.489 1.00 86.88 111 GLU A O 1
ATOM 863 N N . ASP A 1 112 ? -14.702 8.017 18.936 1.00 85.69 112 ASP A N 1
ATOM 864 C CA . ASP A 1 112 ? -15.937 8.798 19.029 1.00 85.69 112 ASP A CA 1
ATOM 865 C C . ASP A 1 112 ? -17.158 7.969 18.580 1.00 85.69 112 ASP A C 1
ATOM 867 O O . ASP A 1 112 ? -18.231 8.047 19.193 1.00 85.69 112 ASP A O 1
ATOM 871 N N . ARG A 1 113 ? -17.009 7.112 17.557 1.00 79.75 113 ARG A N 1
ATOM 872 C CA . ARG A 1 113 ? -18.052 6.152 17.148 1.00 79.75 113 ARG A CA 1
ATOM 873 C C . ARG A 1 113 ? -18.284 5.068 18.195 1.00 79.75 113 ARG A C 1
ATOM 875 O O . ARG A 1 113 ? -19.435 4.746 18.477 1.00 79.75 113 ARG A O 1
ATOM 882 N N . GLU A 1 114 ? -17.229 4.535 18.805 1.00 76.12 114 GLU A N 1
ATOM 883 C CA . GLU A 1 114 ? -17.351 3.544 19.879 1.00 76.12 114 GLU A CA 1
ATOM 884 C C . GLU A 1 114 ? -18.094 4.096 21.098 1.00 76.12 114 GLU A C 1
ATOM 886 O O . GLU A 1 114 ? -18.925 3.398 21.676 1.00 76.12 114 GLU A O 1
ATOM 891 N N . MET A 1 115 ? -17.856 5.357 21.464 1.00 72.56 115 MET A N 1
ATOM 892 C CA . MET A 1 115 ? -18.559 6.003 22.578 1.00 72.56 115 MET A CA 1
ATOM 893 C C . MET A 1 1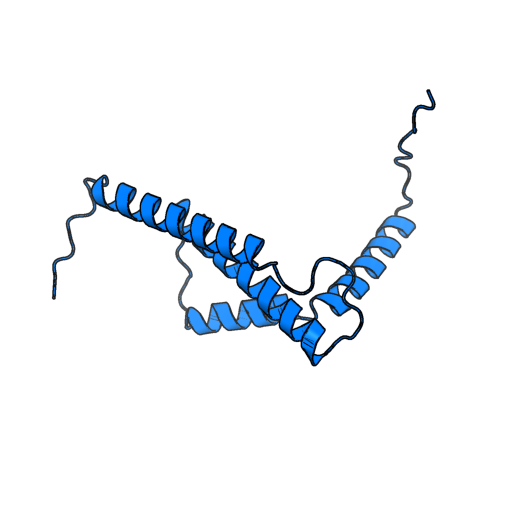15 ? -20.020 6.355 22.272 1.00 72.56 115 MET A C 1
ATOM 895 O O . MET A 1 115 ? -20.801 6.580 23.199 1.00 72.56 115 MET A O 1
ATOM 899 N N . THR A 1 116 ? -20.395 6.439 20.994 1.00 71.88 116 THR A N 1
ATOM 900 C CA . THR A 1 116 ? -21.735 6.861 20.561 1.00 71.88 116 THR A CA 1
ATOM 901 C C . THR A 1 116 ? -22.617 5.716 20.070 1.00 71.88 116 THR A C 1
ATOM 903 O O . THR A 1 116 ? -23.811 5.945 19.880 1.00 71.88 116 THR A O 1
ATOM 906 N N . ASP A 1 117 ? -22.088 4.495 19.918 1.00 66.00 117 ASP A N 1
ATOM 907 C CA . ASP A 1 117 ? -22.863 3.304 19.555 1.00 66.00 117 ASP A CA 1
ATOM 908 C C . ASP A 1 117 ? -23.628 2.733 20.772 1.00 66.00 117 ASP A C 1
ATOM 910 O O . ASP A 1 117 ? -23.031 2.097 21.647 1.00 66.00 117 ASP A O 1
ATOM 914 N N . PRO A 1 118 ? -24.966 2.888 20.841 1.00 58.34 118 PRO A N 1
ATOM 915 C CA . PRO A 1 118 ? -25.763 2.397 21.962 1.00 58.34 118 PRO A CA 1
ATOM 916 C C . PRO A 1 118 ? -25.872 0.862 22.020 1.00 58.34 118 PRO A C 1
ATOM 918 O O . PRO A 1 118 ? -26.399 0.340 23.003 1.00 58.34 118 PRO A O 1
ATOM 921 N N . ASN A 1 119 ? -25.403 0.130 20.999 1.00 60.50 119 ASN A N 1
ATOM 922 C CA . ASN A 1 119 ? -25.466 -1.333 20.933 1.00 60.50 119 ASN A CA 1
ATOM 923 C C . ASN A 1 119 ? -24.144 -2.037 21.289 1.00 60.50 119 ASN A C 1
ATOM 925 O O . ASN A 1 119 ? -24.149 -3.255 21.492 1.00 60.50 119 ASN A O 1
ATOM 929 N N . ARG A 1 120 ? -23.026 -1.314 21.433 1.00 57.00 120 ARG A N 1
ATOM 930 C CA . ARG A 1 120 ? -21.748 -1.881 21.895 1.00 57.00 120 ARG A CA 1
ATOM 931 C C . ARG A 1 120 ? -21.677 -1.836 23.425 1.00 57.00 120 ARG A C 1
ATOM 933 O O . ARG A 1 120 ? -21.011 -1.008 24.036 1.00 57.00 120 ARG A O 1
ATOM 940 N N . VAL A 1 121 ? -22.405 -2.745 24.075 1.00 49.06 121 VAL A N 1
ATOM 941 C CA . VAL A 1 121 ? -22.269 -2.974 25.523 1.00 49.06 121 VAL A CA 1
ATOM 942 C C . VAL A 1 121 ? -20.829 -3.397 25.805 1.00 49.06 121 VAL A C 1
ATOM 944 O O . VAL A 1 121 ? -20.373 -4.413 25.282 1.00 49.06 121 VAL A O 1
ATOM 947 N N . GLY A 1 122 ? -20.129 -2.604 26.622 1.00 54.81 122 GLY A N 1
ATOM 948 C CA . GLY A 1 122 ? -18.731 -2.805 26.986 1.00 54.81 122 GLY A CA 1
ATOM 949 C C . GLY A 1 122 ? -18.407 -4.264 27.290 1.00 54.81 122 GLY A C 1
ATOM 950 O O . GLY A 1 122 ? -18.922 -4.852 28.245 1.00 54.81 122 GLY A O 1
ATOM 951 N N . ILE A 1 123 ? -17.517 -4.842 26.486 1.00 45.56 123 ILE A N 1
ATOM 952 C CA . ILE A 1 123 ? -16.860 -6.090 26.846 1.00 45.56 123 ILE A CA 1
ATOM 953 C C . ILE A 1 123 ? -15.830 -5.702 27.900 1.00 45.56 123 ILE A C 1
ATOM 955 O O . ILE A 1 123 ? -14.799 -5.099 27.613 1.00 45.56 123 ILE A O 1
ATOM 959 N N . GLY A 1 124 ? -16.221 -5.944 29.148 1.00 38.72 124 GLY A N 1
ATOM 960 C CA . GLY A 1 124 ? -15.488 -5.547 30.331 1.00 38.72 124 GLY A CA 1
ATOM 961 C C . GLY A 1 124 ? -14.051 -6.053 30.358 1.00 38.72 124 GLY A C 1
ATOM 962 O O . GLY A 1 124 ? -13.710 -7.096 29.801 1.00 38.72 124 GLY A O 1
ATOM 963 N N . ALA A 1 125 ? -13.250 -5.297 31.101 1.00 40.25 125 ALA A N 1
ATOM 964 C CA . ALA A 1 125 ? -11.961 -5.705 31.617 1.00 40.25 125 ALA A CA 1
ATOM 965 C C . ALA A 1 125 ? -11.972 -7.172 32.083 1.00 40.25 125 ALA A C 1
ATOM 967 O O . ALA A 1 125 ? -12.728 -7.545 32.987 1.00 40.25 125 ALA A O 1
ATOM 968 N N . LYS A 1 126 ? -11.085 -7.968 31.490 1.00 37.00 126 LYS A N 1
ATOM 969 C CA . LYS A 1 126 ? -10.413 -9.096 32.129 1.00 37.00 126 LYS A CA 1
ATOM 970 C C . LYS A 1 126 ? -8.966 -9.125 31.677 1.00 37.00 126 LYS A C 1
ATOM 972 O O . LYS A 1 126 ? -8.742 -8.951 30.462 1.00 37.00 126 LYS A O 1
#

Organism: NCBI:txid699433

pLDDT: mean 76.47, std 14.72, range [36.0, 94.12]

Secondary structure (DSSP, 8-state):
-----------HHHHHHHHHHHHHHHHHHHTTHHHHHHHHHHHHHTTPPPP--SHHHHHHHHHHHHHHHHHHHHHHHHHT-S---SS-SS--HHHHHHHHHHHHHHHHHHHHHHHH-TT-------